Protein AF-A0A3A8YBD0-F1 (afdb_monomer_lite)

Sequence (138 aa):
MEFYQTQMGRAFFERQIPQLIDAVNALAAALSKPAPAAVLPVAADSNFLRDLFFGDYEPEIYKVSPELQRFNRAVDQAHTSLVATLPEDSVAQLEEYETALSERNIAVTEQAYQAGIRVAVQMIVAGLSPSISNEEVD

pLDDT: mean 84.0, std 14.36, range [36.06, 97.81]

Secondary structure (DSSP, 8-state):
--GGGSHHHHHIIIIIHHHHHHHHHHHHHHHTSPPPP---SSPPPTTHHHHHHHT----GGGS--HHHHHHHHHHHHHHHHHHTTS-HHHHHHHHHHHHHHHHHHHHHHHHHHHHHHHHHHHHHHTT-----------

Radius of gyration: 30.94 Å; chains: 1; bounding box: 59×53×87 Å

Foldseek 3Di:
DDQCPDPNNVCCVVPVVVVVVVVVVVVVVVVPPPQPQQPDPDDPPPCQVVCVVVVVDDDPVPPCDPVNVVVVVVVVVVVVVVVVPDDPVVVVVVVVVVVVVVVVVVVVVVVVVVVVVVVVVVCSSVPDHDDPPPPDDD

Structure (mmCIF, N/CA/C/O backbone):
data_AF-A0A3A8YBD0-F1
#
_entry.id   AF-A0A3A8YBD0-F1
#
loop_
_atom_site.group_PDB
_atom_site.id
_atom_site.type_symbol
_atom_site.label_atom_id
_atom_site.label_alt_id
_atom_site.label_comp_id
_atom_site.label_asym_id
_atom_site.label_entity_id
_atom_site.label_seq_id
_atom_site.pdbx_PDB_ins_code
_atom_site.Cartn_x
_atom_site.Cartn_y
_atom_site.Cartn_z
_atom_site.occupancy
_atom_site.B_iso_or_equiv
_atom_site.auth_seq_id
_atom_site.auth_comp_id
_atom_site.auth_asym_id
_atom_site.auth_atom_id
_atom_site.pdbx_PDB_model_num
ATOM 1 N N . MET A 1 1 ? 39.742 29.522 -48.960 1.00 69.62 1 MET A N 1
ATOM 2 C CA . MET A 1 1 ? 39.533 28.062 -49.068 1.00 69.62 1 MET A CA 1
ATOM 3 C C . MET A 1 1 ? 38.239 27.755 -48.353 1.00 69.62 1 MET A C 1
ATOM 5 O O . MET A 1 1 ? 38.132 28.101 -47.184 1.00 69.62 1 MET A O 1
ATOM 9 N N . GLU A 1 2 ? 37.265 27.180 -49.049 1.00 87.44 2 GLU A N 1
ATOM 10 C CA . GLU A 1 2 ? 35.954 26.873 -48.470 1.00 87.44 2 GLU A CA 1
ATOM 11 C C . GLU A 1 2 ? 36.015 25.599 -47.619 1.00 87.44 2 GLU A C 1
ATOM 13 O O . GLU A 1 2 ? 36.687 24.634 -47.989 1.00 87.44 2 GLU A O 1
ATOM 18 N N . PHE A 1 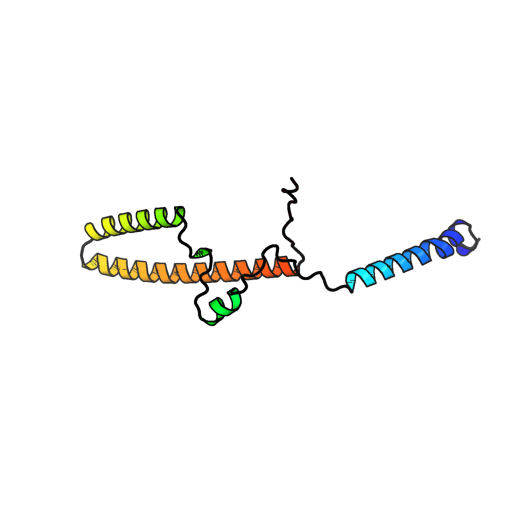3 ? 35.302 25.568 -46.489 1.00 86.75 3 PHE A N 1
ATOM 19 C CA . PHE A 1 3 ? 35.376 24.468 -45.518 1.00 86.75 3 PHE A CA 1
ATOM 20 C C . PHE A 1 3 ? 35.106 23.094 -46.153 1.00 86.75 3 PHE A C 1
ATOM 22 O O . PHE A 1 3 ? 35.888 22.169 -45.943 1.00 86.75 3 PHE A O 1
ATOM 29 N N . TYR A 1 4 ? 34.085 22.976 -47.008 1.00 86.50 4 TYR A N 1
ATOM 30 C CA . TYR A 1 4 ? 33.715 21.724 -47.690 1.00 86.50 4 TYR A CA 1
ATOM 31 C C . TYR A 1 4 ? 34.793 21.186 -48.649 1.00 86.50 4 TYR A C 1
ATOM 33 O O . TYR A 1 4 ? 34.790 20.006 -48.995 1.00 86.50 4 TYR A O 1
ATOM 41 N N . GLN A 1 5 ? 35.725 22.037 -49.086 1.00 88.81 5 GLN A N 1
ATOM 42 C CA . GLN A 1 5 ? 36.832 21.643 -49.958 1.00 88.81 5 GLN A CA 1
ATOM 43 C C . GLN A 1 5 ? 38.026 21.102 -49.165 1.00 88.81 5 GLN A C 1
ATOM 45 O O . GLN A 1 5 ? 38.915 20.477 -49.741 1.00 88.81 5 GLN A O 1
ATOM 50 N N . THR A 1 6 ? 38.062 21.331 -47.849 1.00 94.25 6 THR A N 1
ATOM 51 C CA . THR A 1 6 ? 39.110 20.801 -46.976 1.00 94.25 6 THR A CA 1
ATOM 52 C C . THR A 1 6 ? 38.887 19.315 -46.700 1.00 94.25 6 THR A C 1
ATOM 54 O O . THR A 1 6 ? 37.758 18.825 -46.704 1.00 94.25 6 THR A O 1
ATOM 57 N N . GLN A 1 7 ? 39.963 18.587 -46.403 1.00 89.62 7 GLN A N 1
ATOM 58 C CA . GLN A 1 7 ? 39.875 17.180 -46.002 1.00 89.62 7 GLN A CA 1
ATOM 59 C C . GLN A 1 7 ? 38.989 16.994 -44.756 1.00 89.62 7 GLN A C 1
ATOM 61 O O . GLN A 1 7 ? 38.211 16.045 -44.689 1.00 89.62 7 GLN A O 1
ATOM 66 N N . MET A 1 8 ? 39.063 17.935 -43.807 1.00 90.19 8 MET A N 1
ATOM 67 C CA . MET A 1 8 ? 38.192 17.979 -42.627 1.00 90.19 8 MET A CA 1
ATOM 68 C C . MET A 1 8 ? 36.720 18.185 -43.001 1.00 90.19 8 MET A C 1
ATOM 70 O O . MET A 1 8 ? 35.864 17.455 -42.512 1.00 90.19 8 MET A O 1
ATOM 74 N N . GLY A 1 9 ? 36.417 19.127 -43.898 1.00 92.38 9 GLY A N 1
ATOM 75 C CA . GLY A 1 9 ? 35.046 19.373 -44.348 1.00 92.38 9 GLY A CA 1
ATOM 76 C C . GLY A 1 9 ? 34.447 18.188 -45.099 1.00 92.38 9 GLY A C 1
ATOM 77 O O . GLY A 1 9 ? 33.307 17.822 -44.831 1.00 92.38 9 GLY A O 1
ATOM 78 N N . ARG A 1 10 ? 35.222 17.520 -45.964 1.00 91.19 10 ARG A N 1
ATOM 79 C CA . ARG A 1 10 ? 34.774 16.272 -46.606 1.00 91.19 10 ARG A CA 1
ATOM 80 C C . ARG A 1 10 ? 34.482 15.181 -45.580 1.00 91.19 10 ARG A C 1
ATOM 82 O O . ARG A 1 10 ? 33.414 14.587 -45.626 1.00 91.19 10 ARG A O 1
ATOM 89 N N . ALA A 1 11 ? 35.363 14.968 -44.600 1.00 92.25 11 ALA A N 1
ATOM 90 C CA . ALA A 1 11 ? 35.120 13.991 -43.535 1.00 92.25 11 ALA A CA 1
ATOM 91 C C . ALA A 1 11 ? 33.870 14.324 -42.696 1.00 92.25 11 ALA A C 1
ATOM 93 O O . ALA A 1 11 ? 33.123 13.420 -42.317 1.00 92.25 11 ALA A O 1
ATOM 94 N N . PHE A 1 12 ? 33.615 15.609 -42.438 1.00 93.06 12 PHE A N 1
ATOM 95 C CA . PHE A 1 12 ? 32.409 16.066 -41.753 1.00 93.06 12 PHE A CA 1
ATOM 96 C C . PHE A 1 12 ? 31.139 15.732 -42.554 1.00 93.06 12 PHE A C 1
ATOM 98 O O . PHE A 1 12 ? 30.253 15.053 -42.038 1.00 93.06 12 PHE A O 1
ATOM 105 N N . PHE A 1 13 ? 31.062 16.131 -43.828 1.00 93.94 13 PHE A N 1
ATOM 106 C CA . PHE A 1 13 ? 29.854 15.938 -44.641 1.00 93.94 13 PHE A CA 1
ATOM 107 C C . PHE A 1 13 ? 29.643 14.498 -45.122 1.00 93.94 13 PHE A C 1
ATOM 109 O O . PHE A 1 13 ? 28.506 14.046 -45.183 1.00 93.94 13 PHE A O 1
ATOM 116 N N . GLU A 1 14 ? 30.707 13.767 -45.451 1.00 93.38 14 GLU A N 1
ATOM 117 C CA . GLU A 1 14 ? 30.606 12.421 -46.033 1.00 93.38 14 GLU A CA 1
ATOM 118 C C . GLU A 1 14 ? 30.578 11.310 -44.975 1.00 93.38 14 GLU A C 1
ATOM 120 O O . GLU A 1 14 ? 30.175 10.191 -45.282 1.00 93.38 14 GLU A O 1
ATOM 125 N N . ARG A 1 15 ? 31.015 11.581 -43.734 1.00 92.44 15 ARG A N 1
ATOM 126 C CA . ARG A 1 15 ? 31.045 10.568 -42.661 1.00 92.44 15 ARG A CA 1
ATOM 127 C C . ARG A 1 15 ? 30.300 11.008 -41.409 1.00 92.44 15 ARG A C 1
ATOM 129 O O . ARG A 1 15 ? 29.418 10.279 -40.969 1.00 92.44 15 ARG A O 1
ATOM 136 N N . GLN A 1 16 ? 30.615 12.176 -40.847 1.00 93.62 16 GLN A N 1
ATOM 137 C CA . GLN A 1 16 ? 30.028 12.584 -39.561 1.00 93.62 16 GLN A CA 1
ATOM 138 C C . GLN A 1 16 ? 28.534 12.917 -39.673 1.00 93.62 16 GLN A C 1
ATOM 140 O O . GLN A 1 16 ? 27.759 12.492 -38.821 1.00 93.62 16 GLN A O 1
ATOM 145 N N . ILE A 1 17 ? 28.110 13.621 -40.730 1.00 96.19 17 ILE A N 1
ATOM 146 C CA . ILE A 1 17 ? 26.692 13.939 -40.964 1.00 96.19 17 ILE A CA 1
ATOM 147 C C . ILE A 1 17 ? 25.853 12.660 -41.161 1.00 96.19 17 ILE A C 1
ATOM 149 O O . ILE A 1 17 ? 24.863 12.515 -40.444 1.00 96.19 17 ILE A O 1
ATOM 153 N N . PRO A 1 18 ? 26.228 11.701 -42.036 1.00 96.12 18 PRO A N 1
ATOM 154 C CA . PRO A 1 18 ? 25.517 10.426 -42.143 1.00 96.12 18 PRO A CA 1
ATOM 155 C C . PRO A 1 18 ? 25.451 9.653 -40.823 1.00 96.12 18 PRO A C 1
ATOM 157 O O . PRO A 1 18 ? 24.376 9.216 -40.432 1.00 96.12 18 PRO A O 1
ATOM 160 N N . GLN A 1 19 ? 26.563 9.561 -40.084 1.00 96.06 19 GLN A N 1
ATOM 161 C CA . GLN A 1 19 ? 26.589 8.887 -38.779 1.00 96.06 19 GLN A CA 1
ATOM 162 C C . GLN A 1 19 ? 25.656 9.546 -37.758 1.00 96.06 19 GLN A C 1
ATOM 164 O O . GLN A 1 19 ? 25.006 8.851 -36.979 1.00 96.06 19 GLN A O 1
ATOM 169 N N . LEU A 1 20 ? 25.570 10.879 -37.761 1.00 95.94 20 LEU A N 1
ATOM 170 C CA . LEU A 1 20 ? 24.644 11.609 -36.902 1.00 95.94 20 LEU A CA 1
ATOM 171 C C . LEU A 1 20 ? 23.189 11.331 -37.293 1.00 95.94 20 LEU A C 1
ATOM 173 O O . LEU A 1 20 ? 22.361 11.111 -36.415 1.00 95.94 20 LEU A O 1
ATOM 177 N N . ILE A 1 21 ? 22.881 11.309 -38.591 1.00 95.81 21 ILE A N 1
ATOM 178 C CA . ILE A 1 21 ? 21.544 10.968 -39.093 1.00 95.81 21 ILE A CA 1
ATOM 179 C C . ILE A 1 21 ? 21.165 9.546 -38.665 1.00 95.81 21 ILE A C 1
ATOM 181 O O . ILE A 1 21 ? 20.075 9.345 -38.132 1.00 95.81 21 ILE A O 1
ATOM 185 N N . ASP A 1 22 ? 22.068 8.579 -38.823 1.00 96.94 22 ASP A N 1
ATOM 186 C CA . ASP A 1 22 ? 21.843 7.193 -38.408 1.00 96.94 22 ASP A CA 1
ATOM 187 C C . ASP A 1 22 ? 21.624 7.083 -36.896 1.00 96.94 22 ASP A C 1
ATOM 189 O O . ASP A 1 22 ? 20.701 6.400 -36.453 1.00 96.94 22 ASP A O 1
ATOM 193 N N . ALA A 1 23 ? 22.414 7.804 -36.095 1.00 95.81 23 ALA A N 1
ATOM 194 C CA . ALA A 1 23 ? 22.249 7.846 -34.646 1.00 95.81 23 ALA A CA 1
ATOM 195 C C . ALA A 1 23 ? 20.897 8.454 -34.234 1.00 95.81 23 ALA A C 1
ATOM 197 O O . ALA A 1 23 ? 20.225 7.917 -33.353 1.00 95.81 23 ALA A O 1
ATOM 198 N N . VAL A 1 24 ? 20.465 9.538 -34.888 1.00 95.88 24 VAL A N 1
ATOM 199 C CA . VAL A 1 24 ? 19.160 10.170 -34.636 1.00 95.88 24 VAL A CA 1
ATOM 200 C C . VAL A 1 24 ? 18.016 9.242 -35.044 1.00 95.88 24 VAL A C 1
ATOM 202 O O . VAL A 1 24 ? 17.060 9.090 -34.286 1.00 95.88 24 VAL A O 1
ATOM 205 N N . ASN A 1 25 ? 18.123 8.567 -36.190 1.00 95.50 25 ASN A N 1
ATOM 206 C CA . ASN A 1 25 ? 17.133 7.588 -36.638 1.00 95.50 25 ASN A CA 1
ATOM 207 C C . ASN A 1 25 ? 17.052 6.389 -35.685 1.00 95.50 25 ASN A C 1
ATOM 209 O O . ASN A 1 25 ? 15.955 5.954 -35.337 1.00 95.50 25 ASN A O 1
ATOM 213 N N . ALA A 1 26 ? 18.193 5.882 -35.215 1.00 93.62 26 ALA A N 1
ATOM 214 C CA . ALA A 1 26 ? 18.248 4.804 -34.233 1.00 93.62 26 ALA A CA 1
ATOM 215 C C . ALA A 1 26 ? 17.632 5.226 -32.890 1.00 93.62 26 ALA A C 1
ATOM 217 O O . ALA A 1 26 ? 16.878 4.456 -32.294 1.00 93.62 26 ALA A O 1
ATOM 218 N N . LEU A 1 27 ? 17.892 6.456 -32.437 1.00 89.44 27 LEU A N 1
ATOM 219 C CA . LEU A 1 27 ? 17.290 7.007 -31.225 1.00 89.44 27 LEU A CA 1
ATOM 220 C C . LEU A 1 27 ? 15.773 7.172 -31.377 1.00 89.44 27 LEU A C 1
ATOM 222 O O . LEU A 1 27 ? 15.025 6.745 -30.504 1.00 89.44 27 LEU A O 1
ATOM 226 N N . ALA A 1 28 ? 15.301 7.728 -32.494 1.00 91.06 28 ALA A N 1
ATOM 227 C CA . ALA A 1 28 ? 13.874 7.852 -32.781 1.00 91.06 28 ALA A CA 1
ATOM 228 C C . ALA A 1 28 ? 13.186 6.475 -32.845 1.00 91.06 28 ALA A C 1
ATOM 230 O O . ALA A 1 28 ? 12.099 6.291 -32.297 1.00 91.06 28 ALA A O 1
ATOM 231 N N . ALA A 1 29 ? 13.840 5.477 -33.445 1.00 88.56 29 ALA A N 1
ATOM 232 C CA . ALA A 1 29 ? 13.367 4.095 -33.462 1.00 88.56 29 ALA A CA 1
ATOM 233 C C . ALA A 1 29 ? 13.360 3.452 -32.063 1.00 88.56 29 ALA A C 1
ATOM 235 O O . ALA A 1 29 ? 12.500 2.628 -31.773 1.00 88.56 29 ALA A O 1
ATOM 236 N N . ALA A 1 30 ? 14.296 3.811 -31.182 1.00 82.88 30 ALA A N 1
ATOM 237 C CA . ALA A 1 30 ? 14.318 3.334 -29.801 1.00 82.88 30 ALA A CA 1
ATOM 238 C C . ALA A 1 30 ? 13.228 3.994 -28.941 1.00 82.88 30 ALA A C 1
ATOM 240 O O . ALA A 1 30 ? 12.570 3.300 -28.176 1.00 82.88 30 ALA A O 1
ATOM 241 N N . LEU A 1 31 ? 13.003 5.301 -29.101 1.00 79.56 31 LEU A N 1
ATOM 242 C CA . LEU A 1 31 ? 11.994 6.069 -28.360 1.00 79.56 31 LEU A CA 1
ATOM 243 C C . LEU A 1 31 ? 10.557 5.811 -28.836 1.00 79.56 31 LEU A C 1
ATOM 245 O O . LEU A 1 31 ? 9.618 5.985 -28.069 1.00 79.56 31 LEU A O 1
ATOM 249 N N . SER A 1 32 ? 10.374 5.414 -30.097 1.00 79.94 32 SER A N 1
ATOM 250 C CA . SER A 1 32 ? 9.064 5.019 -30.639 1.00 79.94 32 SER A CA 1
ATOM 251 C C . SER A 1 32 ? 8.641 3.611 -30.229 1.00 79.94 32 SER A C 1
ATOM 253 O O . SER A 1 32 ? 7.466 3.265 -30.368 1.00 79.94 32 SER A O 1
ATOM 255 N N . LYS A 1 33 ? 9.563 2.793 -29.703 1.00 70.12 33 LYS A N 1
ATOM 256 C CA . LYS A 1 33 ? 9.182 1.534 -29.065 1.00 70.12 33 LYS A CA 1
ATOM 257 C C . LYS A 1 33 ? 8.419 1.876 -27.785 1.00 70.12 33 LYS A C 1
ATOM 259 O O . LYS A 1 33 ? 8.928 2.663 -26.987 1.00 70.12 33 LYS A O 1
ATOM 264 N N . PRO A 1 34 ? 7.228 1.291 -27.566 1.00 61.72 34 PRO A N 1
ATOM 265 C CA . PRO A 1 34 ? 6.563 1.388 -26.278 1.00 61.72 34 PRO A CA 1
ATOM 266 C C . PRO A 1 34 ? 7.566 1.007 -25.193 1.00 61.72 34 PRO A C 1
ATOM 268 O O . PRO A 1 34 ? 8.265 -0.002 -25.349 1.00 61.72 34 PRO A O 1
ATOM 271 N N . ALA A 1 35 ? 7.660 1.813 -24.130 1.00 66.75 35 ALA A N 1
ATOM 272 C CA . ALA A 1 35 ? 8.418 1.414 -22.953 1.00 66.75 35 ALA A CA 1
ATOM 273 C C . ALA A 1 35 ? 7.978 -0.016 -22.602 1.00 66.75 35 ALA A C 1
ATOM 275 O O . ALA A 1 35 ? 6.765 -0.264 -22.576 1.00 66.75 35 ALA A O 1
ATOM 276 N N . PRO A 1 36 ? 8.915 -0.971 -22.452 1.00 60.78 36 PRO A N 1
ATOM 277 C CA . PRO A 1 36 ? 8.543 -2.343 -22.158 1.00 60.78 36 PRO A CA 1
ATOM 278 C C . PRO A 1 36 ? 7.616 -2.313 -20.949 1.00 60.78 36 PRO A C 1
ATOM 280 O O . PRO A 1 36 ? 7.939 -1.682 -19.940 1.00 60.78 36 PRO A O 1
ATOM 283 N N . ALA A 1 37 ? 6.436 -2.926 -21.090 1.00 59.22 37 ALA A N 1
ATOM 284 C CA . ALA A 1 37 ? 5.532 -3.095 -19.965 1.00 59.22 37 ALA A CA 1
ATOM 285 C C . ALA A 1 37 ? 6.360 -3.684 -18.827 1.00 59.22 37 ALA A C 1
ATOM 287 O O . ALA A 1 37 ? 7.116 -4.631 -19.064 1.00 59.22 37 ALA A O 1
ATOM 288 N N . ALA A 1 38 ? 6.288 -3.075 -17.642 1.00 60.12 38 ALA A N 1
ATOM 289 C CA . ALA A 1 38 ? 7.053 -3.546 -16.504 1.00 60.12 38 ALA A CA 1
ATOM 290 C C . ALA A 1 38 ? 6.819 -5.050 -16.363 1.00 60.12 38 ALA A C 1
ATOM 292 O O . ALA A 1 38 ? 5.686 -5.500 -16.178 1.00 60.12 38 ALA A O 1
ATOM 293 N N . VAL A 1 39 ? 7.888 -5.823 -16.542 1.00 59.81 39 VAL A N 1
ATOM 294 C CA . VAL A 1 39 ? 7.829 -7.264 -16.354 1.00 59.81 39 VAL A CA 1
ATOM 295 C C . VAL A 1 39 ? 7.712 -7.451 -14.855 1.00 59.81 39 VAL A C 1
ATOM 297 O O . VAL A 1 39 ? 8.669 -7.229 -14.113 1.00 59.81 39 VAL A O 1
ATOM 300 N N . LEU A 1 40 ? 6.501 -7.763 -14.403 1.00 57.00 40 LEU A N 1
ATOM 301 C CA . LEU A 1 40 ? 6.277 -8.087 -13.009 1.00 57.00 40 LEU A CA 1
ATOM 302 C C . LEU A 1 40 ? 7.046 -9.386 -12.724 1.00 57.00 40 LEU A C 1
ATOM 304 O O . LEU A 1 40 ? 6.831 -10.376 -13.422 1.00 57.00 40 LEU A O 1
ATOM 308 N N . PRO A 1 41 ? 7.940 -9.409 -11.721 1.00 56.44 41 PRO A N 1
ATOM 309 C CA . PRO A 1 41 ? 8.719 -10.601 -11.374 1.00 56.44 41 PRO A CA 1
ATOM 310 C C . PRO A 1 41 ? 7.852 -11.711 -10.760 1.00 56.44 41 PRO A C 1
ATOM 312 O O . PRO A 1 41 ? 8.345 -12.796 -10.474 1.00 56.44 41 PRO A O 1
ATOM 315 N N . VAL A 1 42 ? 6.565 -11.440 -10.536 1.00 60.56 42 VAL A N 1
ATOM 316 C CA . VAL A 1 42 ? 5.608 -12.354 -9.923 1.00 60.56 42 VAL A CA 1
ATOM 317 C C . VAL A 1 42 ? 4.600 -12.774 -10.984 1.00 60.56 42 VAL A C 1
ATOM 319 O O . VAL A 1 42 ? 3.917 -11.930 -11.570 1.00 60.56 42 VAL A O 1
ATOM 322 N N . ALA A 1 43 ? 4.493 -14.083 -11.220 1.00 63.84 43 ALA A N 1
ATOM 323 C CA . ALA A 1 43 ? 3.364 -14.643 -11.946 1.00 63.84 43 ALA A CA 1
ATOM 324 C C . ALA A 1 43 ? 2.093 -14.301 -11.161 1.00 63.84 43 ALA A C 1
ATOM 326 O O . ALA A 1 43 ? 1.952 -14.709 -10.009 1.00 63.84 43 ALA A O 1
ATOM 327 N N . ALA A 1 44 ? 1.200 -13.508 -11.756 1.00 66.31 44 ALA A N 1
ATOM 328 C CA . ALA A 1 44 ? -0.087 -13.223 -11.140 1.00 66.31 44 ALA A CA 1
ATOM 329 C C . ALA A 1 44 ? -0.799 -14.554 -10.870 1.00 66.31 44 ALA A C 1
ATOM 331 O O . ALA A 1 44 ? -0.885 -15.394 -11.771 1.00 66.31 44 ALA A O 1
ATOM 332 N N . ASP A 1 45 ? -1.273 -14.753 -9.638 1.00 78.50 45 ASP A N 1
ATOM 333 C CA . ASP A 1 45 ? -2.070 -15.927 -9.296 1.00 78.50 45 ASP A CA 1
ATOM 334 C C . ASP A 1 45 ? -3.220 -16.045 -10.302 1.00 78.50 45 ASP A C 1
ATOM 336 O O . ASP A 1 45 ? -3.980 -15.101 -10.520 1.00 78.50 45 ASP A O 1
ATOM 340 N N . SER A 1 46 ? -3.338 -17.212 -10.933 1.00 81.56 46 SER A N 1
ATOM 341 C CA . SER A 1 46 ? -4.401 -17.511 -11.891 1.00 81.56 46 SER A CA 1
ATOM 342 C C . SER A 1 46 ? -5.811 -17.286 -11.330 1.00 81.56 46 SER A C 1
ATOM 344 O O . SER A 1 46 ? -6.725 -16.991 -12.099 1.00 81.56 46 SER A O 1
ATOM 346 N N . ASN A 1 47 ? -5.989 -17.378 -10.007 1.00 87.06 47 ASN A N 1
ATOM 347 C CA . ASN A 1 47 ? -7.258 -17.119 -9.333 1.00 87.06 47 ASN A CA 1
ATOM 348 C C . ASN A 1 47 ? -7.427 -15.665 -8.881 1.00 87.06 47 ASN A C 1
ATOM 350 O O . ASN A 1 47 ? -8.532 -15.304 -8.493 1.00 87.06 47 ASN A O 1
ATOM 354 N N . PHE A 1 48 ? -6.404 -14.808 -8.991 1.00 84.75 48 PHE A N 1
ATOM 355 C CA . PHE A 1 48 ? -6.435 -13.435 -8.473 1.00 84.75 48 PHE A CA 1
ATOM 356 C C . PHE A 1 48 ? -7.696 -12.671 -8.889 1.00 84.75 48 PHE A C 1
ATOM 358 O O . PHE A 1 48 ? -8.386 -12.110 -8.047 1.00 84.75 48 PHE A O 1
ATOM 365 N N . LEU A 1 49 ? -8.035 -12.676 -10.185 1.00 88.81 49 LEU A N 1
ATOM 366 C CA . LEU A 1 49 ? -9.216 -11.961 -10.681 1.00 88.81 49 LEU A CA 1
ATOM 367 C C . LEU A 1 49 ? -10.527 -12.581 -10.199 1.00 88.81 49 LEU A C 1
ATOM 369 O O . LEU A 1 49 ? -11.493 -11.855 -9.989 1.00 88.81 49 LEU A O 1
ATOM 373 N N . ARG A 1 50 ? -10.568 -13.907 -10.038 1.00 89.75 50 ARG A N 1
ATOM 374 C CA . ARG A 1 50 ? -11.738 -14.611 -9.511 1.00 89.75 50 ARG A CA 1
ATOM 375 C C . ARG A 1 50 ? -11.949 -14.218 -8.055 1.00 89.75 50 ARG A C 1
ATOM 377 O O . ARG A 1 50 ? -13.024 -13.745 -7.711 1.00 89.75 50 ARG A O 1
ATOM 384 N N . ASP A 1 51 ? -10.917 -14.371 -7.239 1.00 90.00 51 ASP A N 1
ATOM 385 C CA . ASP A 1 51 ? -10.985 -14.119 -5.806 1.00 90.00 51 ASP A CA 1
ATOM 386 C C . ASP A 1 51 ? -11.234 -12.622 -5.546 1.00 90.00 51 ASP A C 1
ATOM 388 O O . ASP A 1 51 ? -12.056 -12.267 -4.708 1.00 90.00 51 ASP A O 1
ATOM 392 N N . LEU A 1 52 ? -10.648 -11.723 -6.348 1.00 86.88 52 LEU A N 1
ATOM 393 C CA . LEU A 1 52 ? -10.950 -10.290 -6.296 1.00 86.88 52 LEU A CA 1
ATOM 394 C C . LEU A 1 52 ? -12.410 -9.992 -6.660 1.00 86.88 52 LEU A C 1
ATOM 396 O O . LEU A 1 52 ? -13.051 -9.176 -6.005 1.00 86.88 52 LEU A O 1
ATOM 400 N N . PHE A 1 53 ? -12.940 -10.636 -7.703 1.00 88.00 53 PHE A N 1
ATOM 401 C CA . PHE A 1 53 ? -14.312 -10.417 -8.160 1.00 88.00 53 PHE A CA 1
ATOM 402 C C . PHE A 1 53 ? -15.357 -10.923 -7.157 1.00 88.00 53 PHE A C 1
ATOM 404 O O . PHE A 1 53 ? -16.388 -10.278 -6.978 1.00 88.00 53 PHE A O 1
ATOM 411 N N . PHE A 1 54 ? -15.097 -12.055 -6.499 1.00 92.06 54 PHE A N 1
ATOM 412 C CA . PHE A 1 54 ? -15.996 -12.623 -5.490 1.00 92.06 54 PHE A CA 1
ATOM 413 C C . PHE A 1 54 ? -15.761 -12.078 -4.073 1.00 92.06 54 PHE A C 1
ATOM 415 O O . PHE A 1 54 ? -16.572 -12.344 -3.190 1.00 92.06 54 PHE A O 1
ATOM 422 N N . GLY A 1 55 ? -14.717 -11.268 -3.868 1.00 84.44 55 GLY A N 1
ATOM 423 C CA . GLY A 1 55 ? -14.376 -10.691 -2.564 1.00 84.44 55 GLY A CA 1
ATOM 424 C C . GLY A 1 55 ? -13.597 -11.635 -1.642 1.00 84.44 55 GLY A C 1
ATOM 425 O O . GLY A 1 55 ? -13.415 -11.318 -0.474 1.00 84.44 55 GLY A O 1
ATOM 426 N N . ASP A 1 56 ? -13.117 -12.763 -2.165 1.00 86.56 56 ASP A N 1
ATOM 427 C CA . ASP A 1 56 ? -12.275 -13.734 -1.456 1.00 86.56 56 ASP A CA 1
ATOM 428 C C . ASP A 1 56 ? -10.789 -13.326 -1.441 1.00 86.56 56 ASP A C 1
ATOM 430 O O . ASP A 1 56 ? -9.956 -13.978 -0.808 1.00 86.56 56 ASP A O 1
AT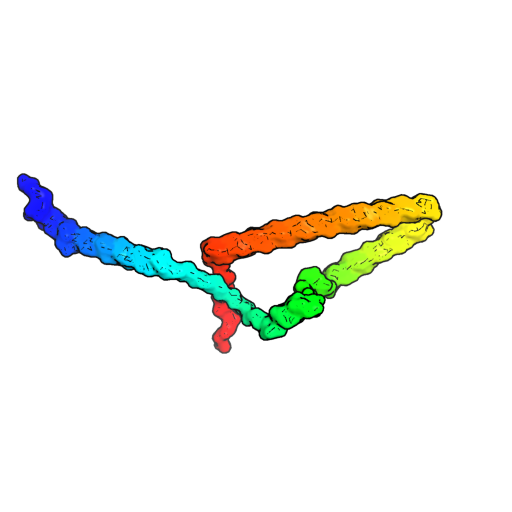OM 434 N N . TYR A 1 57 ? -10.425 -12.265 -2.168 1.00 83.62 57 TYR A N 1
ATOM 435 C CA . TYR A 1 57 ? -9.060 -11.755 -2.186 1.00 83.62 57 TYR A CA 1
ATOM 436 C C . TYR A 1 57 ? -8.717 -11.047 -0.872 1.00 83.62 57 TYR A C 1
ATOM 438 O O . TYR A 1 57 ? -9.152 -9.922 -0.633 1.00 83.62 57 TYR A O 1
ATOM 446 N N . GLU A 1 58 ? -7.862 -11.686 -0.073 1.00 80.25 58 GLU A N 1
ATOM 447 C CA . GLU A 1 58 ? -7.268 -11.106 1.130 1.00 80.25 58 GLU A CA 1
ATOM 448 C C . GLU A 1 58 ? -5.823 -10.651 0.844 1.00 80.25 58 GLU A C 1
ATOM 450 O O . GLU A 1 58 ? -4.936 -11.488 0.619 1.00 80.25 58 GLU A O 1
ATOM 455 N N . PRO A 1 59 ? -5.544 -9.336 0.845 1.00 72.44 59 PRO A N 1
ATOM 456 C CA . PRO A 1 59 ? -4.185 -8.828 0.718 1.00 72.44 59 PRO A CA 1
ATOM 457 C C . PRO A 1 59 ? -3.242 -9.384 1.797 1.00 72.44 59 PRO A C 1
ATOM 459 O O . PRO A 1 59 ? -3.588 -9.467 2.971 1.00 72.44 59 PRO A O 1
ATOM 462 N N . GLU A 1 60 ? -1.989 -9.665 1.424 1.00 70.75 60 GLU A N 1
ATOM 463 C CA . GLU A 1 60 ? -0.937 -10.143 2.344 1.00 70.7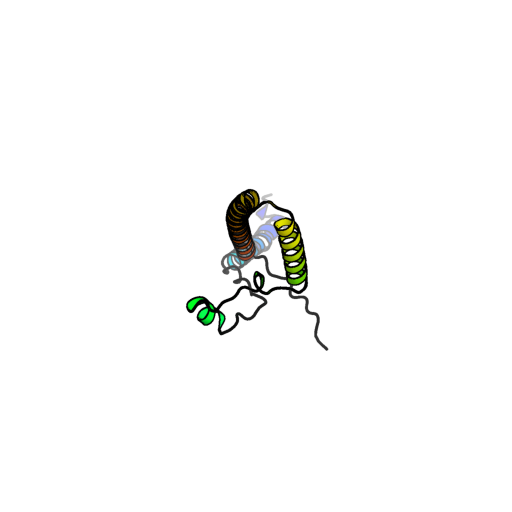5 60 GLU A CA 1
ATOM 464 C C . GLU A 1 60 ? -0.781 -9.275 3.605 1.00 70.75 60 GLU A C 1
ATOM 466 O O . GLU A 1 60 ? -0.473 -9.796 4.672 1.00 70.75 60 GLU A O 1
ATOM 471 N N . ILE A 1 61 ? -1.035 -7.966 3.505 1.00 65.38 61 ILE A N 1
ATOM 472 C CA . ILE A 1 61 ? -0.945 -7.021 4.631 1.00 65.38 61 ILE A CA 1
ATOM 473 C C . ILE A 1 61 ? -1.919 -7.331 5.776 1.00 65.38 61 ILE A C 1
ATOM 475 O O . ILE A 1 61 ? -1.676 -6.913 6.905 1.00 65.38 61 ILE A O 1
ATOM 479 N N . TYR A 1 62 ? -2.995 -8.065 5.498 1.00 66.44 62 TYR A N 1
ATOM 480 C CA . TYR A 1 62 ? -3.977 -8.489 6.493 1.00 66.44 62 TYR A CA 1
ATOM 481 C C . TYR A 1 62 ? -3.698 -9.895 7.033 1.00 66.44 62 TYR A C 1
ATOM 483 O O . TYR A 1 62 ? -4.307 -10.316 8.020 1.00 66.44 62 TYR A O 1
ATOM 491 N N . LYS A 1 63 ? -2.728 -10.624 6.460 1.00 77.00 63 LYS A N 1
ATOM 492 C CA . LYS A 1 63 ? -2.247 -11.871 7.058 1.00 77.00 63 LYS A CA 1
ATOM 493 C C . LYS A 1 63 ? -1.520 -11.528 8.353 1.00 77.00 63 LYS A C 1
ATOM 495 O O . LYS A 1 63 ? -0.516 -10.817 8.360 1.00 77.00 63 LYS A O 1
ATOM 500 N N . VAL A 1 64 ? -2.025 -12.044 9.471 1.00 73.25 64 VAL A N 1
ATOM 501 C CA . VAL A 1 64 ? -1.467 -11.734 10.789 1.00 73.25 64 VAL A CA 1
ATOM 502 C C . VAL A 1 64 ? -0.083 -12.370 10.922 1.00 73.25 64 VAL A C 1
ATOM 504 O O . VAL A 1 64 ? 0.050 -13.569 11.173 1.00 73.25 64 VAL A O 1
ATOM 507 N N . SER A 1 65 ? 0.959 -11.557 10.759 1.00 84.44 65 SER A N 1
ATOM 508 C CA . SER A 1 65 ? 2.337 -11.979 10.994 1.00 84.44 65 SER A CA 1
ATOM 509 C C . SER A 1 65 ? 2.548 -12.342 12.474 1.00 84.44 65 SER A C 1
ATOM 511 O O . SER A 1 65 ? 1.825 -11.844 13.344 1.00 84.44 65 SER A O 1
ATOM 513 N N . PRO A 1 66 ? 3.560 -13.161 12.816 1.00 87.50 66 PRO A N 1
ATOM 514 C CA . PRO A 1 66 ? 3.890 -13.448 14.215 1.00 87.50 66 PRO A CA 1
ATOM 515 C C . PRO A 1 66 ? 4.133 -12.182 15.055 1.00 87.50 66 PRO A C 1
ATOM 517 O O . PRO A 1 66 ? 3.859 -12.154 16.256 1.00 87.50 66 PRO A O 1
ATOM 520 N N . GLU A 1 67 ? 4.628 -11.121 14.417 1.00 88.44 67 GLU A N 1
ATOM 521 C CA . GLU A 1 67 ? 4.848 -9.823 15.044 1.00 88.44 67 GLU A CA 1
ATOM 522 C C . GLU A 1 67 ? 3.525 -9.089 15.315 1.00 88.44 67 GLU A C 1
ATOM 524 O O . GLU A 1 67 ? 3.291 -8.663 16.447 1.00 88.44 67 GLU A O 1
ATOM 529 N N . LEU A 1 68 ? 2.606 -9.052 14.342 1.00 85.88 68 LEU A N 1
ATOM 530 C CA . LEU A 1 68 ? 1.255 -8.519 14.547 1.00 85.88 68 LEU A CA 1
ATOM 531 C C . LEU A 1 68 ? 0.505 -9.291 15.642 1.00 85.88 68 LEU A C 1
ATOM 533 O O . LEU A 1 68 ? -0.112 -8.681 16.509 1.00 85.88 68 LEU A O 1
ATOM 537 N N . GLN A 1 69 ? 0.637 -10.622 15.700 1.00 88.88 69 GLN A N 1
ATOM 538 C CA . GLN A 1 69 ? 0.064 -11.427 16.790 1.00 88.88 69 GLN A CA 1
ATOM 539 C C . GLN A 1 69 ? 0.627 -11.049 18.167 1.00 88.88 69 GLN A C 1
ATOM 541 O O . GLN A 1 69 ? -0.067 -11.152 19.181 1.00 88.88 69 GLN A O 1
ATOM 546 N N . ARG A 1 70 ? 1.905 -10.659 18.245 1.00 93.69 70 ARG A N 1
ATOM 547 C CA . ARG A 1 70 ? 2.511 -10.180 19.493 1.00 93.69 70 ARG A CA 1
ATOM 548 C C . ARG A 1 70 ? 1.941 -8.818 19.885 1.00 93.69 70 ARG A C 1
ATOM 550 O O . ARG A 1 70 ? 1.644 -8.633 21.063 1.00 93.69 70 ARG A O 1
ATOM 557 N N . PHE A 1 71 ? 1.787 -7.899 18.934 1.00 92.88 71 PHE A N 1
ATOM 558 C CA . PHE A 1 71 ? 1.192 -6.591 19.201 1.00 92.88 71 PHE A CA 1
ATOM 559 C C . PHE A 1 71 ? -0.268 -6.709 19.633 1.00 92.88 71 PHE A C 1
ATOM 561 O O . PHE A 1 71 ? -0.619 -6.126 20.653 1.00 92.88 71 PHE A O 1
ATOM 568 N N . ASN A 1 72 ? -1.068 -7.541 18.961 1.00 91.44 72 ASN A N 1
ATOM 569 C CA . ASN A 1 72 ? -2.463 -7.784 19.337 1.00 91.44 72 ASN A CA 1
ATOM 570 C C . ASN A 1 72 ? -2.567 -8.269 20.787 1.00 91.44 72 ASN A C 1
ATOM 572 O O . ASN A 1 72 ? -3.251 -7.652 21.593 1.00 91.44 72 ASN A O 1
ATOM 576 N N . ARG A 1 73 ? -1.772 -9.279 21.173 1.00 94.94 73 ARG A N 1
ATOM 577 C CA . ARG A 1 73 ? -1.741 -9.763 22.565 1.00 94.94 73 ARG A CA 1
ATOM 578 C C . ARG A 1 73 ? -1.358 -8.680 23.577 1.00 94.94 73 ARG A C 1
ATOM 580 O O . ARG A 1 73 ? -1.891 -8.669 24.682 1.00 94.94 73 ARG A O 1
ATOM 587 N N . ALA A 1 74 ? -0.420 -7.798 23.229 1.00 96.88 74 ALA A N 1
ATOM 588 C CA . ALA A 1 74 ? -0.008 -6.706 24.108 1.00 96.88 74 ALA A CA 1
ATOM 589 C C . ALA A 1 74 ? -1.121 -5.659 24.277 1.00 96.88 74 ALA A C 1
ATOM 591 O O . ALA A 1 74 ? -1.349 -5.196 25.395 1.00 96.88 74 ALA A O 1
ATOM 592 N N . VAL A 1 75 ? -1.825 -5.323 23.191 1.00 95.44 75 VAL A N 1
ATOM 593 C CA . VAL A 1 75 ? -2.989 -4.424 23.211 1.00 95.44 75 VAL A CA 1
ATOM 594 C C . VAL A 1 75 ? -4.117 -5.037 24.037 1.00 95.44 75 VAL A C 1
ATOM 596 O O . VAL A 1 75 ? -4.594 -4.384 24.960 1.00 95.44 75 VAL A O 1
ATOM 599 N N . ASP A 1 76 ? -4.462 -6.305 23.802 1.00 95.44 76 ASP A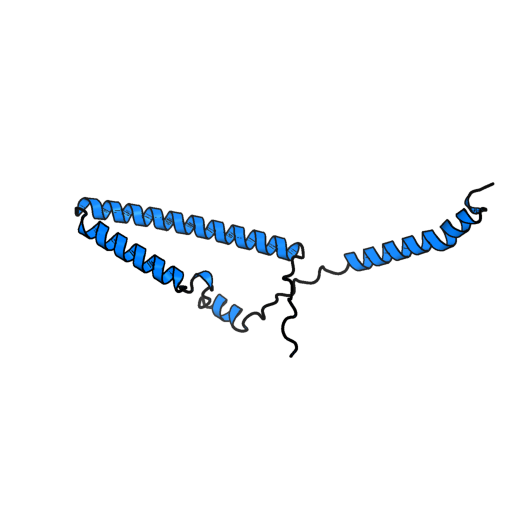 N 1
ATOM 600 C CA . ASP A 1 76 ? -5.522 -7.011 24.534 1.00 95.44 76 ASP A CA 1
ATOM 601 C C . ASP A 1 76 ? -5.245 -7.045 26.041 1.00 95.44 76 ASP A C 1
ATOM 603 O O . ASP A 1 76 ? -6.128 -6.784 26.864 1.00 95.44 76 ASP A O 1
ATOM 607 N N . GLN A 1 77 ? -3.997 -7.336 26.424 1.00 97.75 77 GLN A N 1
ATOM 608 C CA . GLN A 1 77 ? -3.593 -7.367 27.826 1.00 97.75 77 GLN A CA 1
ATOM 609 C C . GLN A 1 77 ? -3.660 -5.973 28.468 1.00 97.75 77 GLN A C 1
ATOM 611 O O . GLN A 1 77 ? -4.125 -5.845 29.606 1.00 97.75 77 GLN A O 1
ATOM 616 N N . ALA A 1 78 ? -3.206 -4.933 27.761 1.00 96.81 78 ALA A N 1
ATOM 617 C CA . ALA A 1 78 ? -3.262 -3.556 28.244 1.00 96.81 78 ALA A CA 1
ATOM 618 C C . ALA A 1 78 ? -4.710 -3.070 28.397 1.00 96.81 78 ALA A C 1
ATOM 620 O O . ALA A 1 78 ? -5.057 -2.536 29.449 1.00 96.81 78 ALA A O 1
ATOM 621 N N . HIS A 1 79 ? -5.559 -3.328 27.401 1.00 95.88 79 HIS A N 1
ATOM 622 C CA . HIS A 1 79 ? -6.980 -2.996 27.426 1.00 95.88 79 HIS A CA 1
ATOM 623 C C . HIS A 1 79 ? -7.696 -3.697 28.588 1.00 95.88 79 HIS A C 1
ATOM 625 O O . HIS A 1 79 ? -8.329 -3.045 29.414 1.00 95.88 79 HIS A O 1
ATOM 631 N N . THR A 1 80 ? -7.501 -5.012 28.737 1.00 96.12 80 THR A N 1
ATOM 632 C CA . THR A 1 80 ? -8.090 -5.791 29.841 1.00 96.12 80 THR A CA 1
ATOM 633 C C . THR A 1 80 ? -7.682 -5.239 31.210 1.00 96.12 80 THR A C 1
ATOM 635 O O . THR A 1 80 ? -8.514 -5.107 32.107 1.00 96.12 80 THR A O 1
ATOM 638 N N . SER A 1 81 ? -6.402 -4.891 31.373 1.00 96.56 81 SER A N 1
ATOM 639 C CA . SER A 1 81 ? -5.890 -4.324 32.628 1.00 96.56 81 SER A CA 1
ATOM 640 C C . SER A 1 81 ? -6.473 -2.938 32.909 1.00 96.56 81 SER A C 1
ATOM 642 O O . SER A 1 81 ? -6.744 -2.614 34.063 1.00 96.56 81 SER A O 1
ATOM 644 N N . LEU A 1 82 ? -6.679 -2.131 31.866 1.00 95.00 82 LEU A N 1
ATOM 645 C CA . LEU A 1 82 ? -7.260 -0.797 31.970 1.00 95.00 82 LEU A CA 1
ATOM 646 C C . LEU A 1 82 ? -8.733 -0.872 32.387 1.00 95.00 82 LEU A C 1
ATOM 648 O O . LEU A 1 82 ? -9.095 -0.307 33.419 1.00 95.00 82 LEU A O 1
ATOM 652 N N . VAL A 1 83 ? -9.552 -1.636 31.658 1.00 95.31 83 VAL A N 1
ATOM 653 C CA . VAL A 1 83 ? -10.990 -1.797 31.940 1.00 95.31 83 VAL A CA 1
ATOM 654 C C . VAL A 1 83 ? -11.233 -2.329 33.354 1.00 95.31 83 VAL A C 1
ATOM 656 O O . VAL A 1 83 ? -12.130 -1.848 34.037 1.00 95.31 83 VAL A O 1
ATOM 659 N N . ALA A 1 84 ? -10.391 -3.241 33.852 1.00 95.00 84 ALA A N 1
ATOM 660 C CA . ALA A 1 84 ? -10.511 -3.782 35.211 1.00 95.00 84 ALA A CA 1
ATOM 661 C C . ALA A 1 84 ? -10.344 -2.738 36.337 1.00 95.00 84 ALA A C 1
ATOM 663 O O . ALA A 1 84 ? -10.710 -3.008 37.480 1.00 95.00 84 ALA A O 1
ATOM 664 N N . THR A 1 85 ? -9.761 -1.573 36.040 1.00 95.19 85 THR A N 1
ATOM 665 C CA . THR A 1 85 ? -9.496 -0.504 37.020 1.00 95.19 85 THR A CA 1
ATOM 666 C C . THR A 1 85 ? -10.389 0.723 36.846 1.00 95.19 85 THR A C 1
ATOM 668 O O . THR A 1 85 ? -10.386 1.601 37.711 1.00 95.19 85 THR A O 1
ATOM 671 N N . LEU A 1 86 ? -11.155 0.793 35.753 1.00 94.56 86 LEU A N 1
ATOM 672 C CA . LEU A 1 86 ? -12.002 1.936 35.427 1.00 94.56 86 LEU A CA 1
ATOM 673 C C . LEU A 1 86 ? -13.403 1.822 36.063 1.00 94.56 86 LEU A C 1
ATOM 675 O O . LEU A 1 86 ? -13.986 0.739 36.080 1.00 94.56 86 LEU A O 1
ATOM 679 N N . PRO A 1 87 ? -13.979 2.934 36.558 1.00 93.81 87 PRO A N 1
ATOM 680 C CA . PRO A 1 87 ? -15.403 3.015 36.894 1.00 93.81 87 PRO A CA 1
ATOM 681 C C . PRO A 1 87 ? -16.298 2.835 35.655 1.00 93.81 87 PRO A C 1
ATOM 683 O O . PRO A 1 87 ? -15.892 3.221 34.561 1.00 93.81 87 PRO A O 1
ATOM 686 N N . GLU A 1 88 ? -17.536 2.348 35.826 1.00 86.94 88 GLU A N 1
ATOM 687 C CA . GLU A 1 88 ? -18.495 2.113 34.721 1.00 86.94 88 GLU A CA 1
ATOM 688 C C . GLU A 1 88 ? -18.684 3.337 33.806 1.00 86.94 88 GLU A C 1
ATOM 690 O O . GLU A 1 88 ? -18.575 3.211 32.588 1.00 86.94 88 GLU A O 1
ATOM 695 N N . ASP A 1 89 ? -18.864 4.534 34.373 1.00 86.06 89 ASP A N 1
ATOM 696 C CA . ASP A 1 89 ? -19.039 5.770 33.591 1.00 86.06 89 ASP A CA 1
ATOM 697 C C . ASP A 1 89 ? -17.808 6.116 32.727 1.00 86.06 89 ASP A C 1
ATOM 699 O O . ASP A 1 89 ? -17.928 6.767 31.689 1.00 86.06 89 ASP A O 1
ATOM 703 N N . SER A 1 90 ? -16.611 5.682 33.136 1.00 92.88 90 SER A N 1
ATOM 704 C CA . SER A 1 90 ? -15.367 5.894 32.386 1.00 92.88 90 SER A CA 1
ATOM 705 C C . SER A 1 90 ? -15.145 4.848 31.293 1.00 92.88 90 SER A C 1
ATOM 707 O O . SER A 1 90 ? -14.415 5.123 30.344 1.00 92.88 90 SER A O 1
ATOM 709 N N . VAL A 1 91 ? -15.778 3.674 31.389 1.00 92.12 91 VAL A N 1
ATOM 710 C CA . VAL A 1 91 ? -15.714 2.637 30.345 1.00 92.12 91 VAL A CA 1
ATOM 711 C C . VAL A 1 91 ? -16.430 3.112 29.081 1.00 92.12 91 VAL A C 1
ATOM 713 O O . VAL A 1 91 ? -15.862 3.020 28.000 1.00 92.12 91 VAL A O 1
ATOM 716 N N . ALA A 1 92 ? -17.609 3.729 29.210 1.00 91.94 92 ALA A N 1
ATOM 717 C CA . ALA A 1 92 ? -18.326 4.284 28.057 1.00 91.94 92 ALA A CA 1
ATOM 718 C C . ALA A 1 92 ? -17.510 5.367 27.318 1.00 91.94 92 ALA A C 1
ATOM 720 O O . ALA A 1 92 ? -17.502 5.429 26.091 1.00 91.94 92 ALA A O 1
ATOM 721 N N . GLN A 1 93 ? -16.775 6.203 28.060 1.00 94.62 93 GLN A N 1
ATOM 722 C CA . GLN A 1 93 ? -15.880 7.208 27.473 1.00 94.62 93 GLN A CA 1
ATOM 723 C C . GLN A 1 93 ? -14.662 6.578 26.783 1.00 94.62 93 GLN A C 1
ATOM 725 O O . GLN A 1 93 ? -14.185 7.103 25.776 1.00 94.62 93 GLN A O 1
ATOM 730 N N . LEU A 1 94 ? -14.153 5.460 27.315 1.00 94.94 94 LEU A N 1
ATOM 731 C CA . LEU A 1 94 ? -13.088 4.693 26.675 1.00 94.94 94 LEU A CA 1
ATOM 732 C C . LEU A 1 94 ? -13.571 4.089 25.349 1.00 94.94 94 LEU A C 1
ATOM 734 O O . LEU A 1 94 ? -12.869 4.222 24.354 1.00 94.94 94 LEU A O 1
ATOM 738 N N . GLU A 1 95 ? -14.773 3.514 25.306 1.00 93.94 95 GLU A N 1
ATOM 739 C CA . GLU A 1 95 ? -15.364 2.963 24.077 1.00 93.94 95 GLU A CA 1
ATOM 740 C C . GLU A 1 95 ? -15.567 4.039 22.995 1.00 93.94 95 GLU A C 1
ATOM 742 O O . GLU A 1 95 ? -15.269 3.814 21.816 1.00 93.94 95 GLU A O 1
ATOM 747 N N . GLU A 1 96 ? -16.024 5.237 23.380 1.00 95.62 96 GLU A N 1
ATOM 748 C CA . GLU A 1 96 ? -16.146 6.377 22.462 1.00 95.62 96 GLU A CA 1
ATOM 749 C C . GLU A 1 96 ? -14.772 6.800 21.915 1.00 95.62 96 GLU A C 1
ATOM 751 O O . GLU A 1 96 ? -14.608 7.000 20.707 1.00 95.62 96 GLU A O 1
ATOM 756 N N . TYR A 1 97 ? -13.758 6.870 22.784 1.00 95.88 97 TYR A N 1
ATOM 757 C CA . TYR A 1 97 ? -12.380 7.145 22.381 1.00 95.88 97 TYR A CA 1
ATOM 758 C C . TYR A 1 97 ? -11.827 6.077 21.428 1.00 95.88 97 TYR A C 1
ATOM 760 O O . TYR A 1 97 ? -11.223 6.422 20.412 1.00 95.88 97 TYR A O 1
ATOM 768 N N . GLU A 1 98 ? -12.022 4.794 21.727 1.00 95.88 98 GLU A N 1
ATOM 769 C CA . GLU A 1 98 ? -11.544 3.683 20.901 1.00 95.88 98 GLU A CA 1
ATOM 770 C C . GLU A 1 98 ? -12.219 3.664 19.532 1.00 95.88 98 GLU A C 1
ATOM 772 O O . GLU A 1 98 ? -11.547 3.448 18.522 1.00 95.88 98 GLU A O 1
ATOM 777 N N . THR A 1 99 ? -13.514 3.981 19.481 1.00 97.06 99 THR A N 1
ATOM 778 C CA . THR A 1 99 ? -14.258 4.14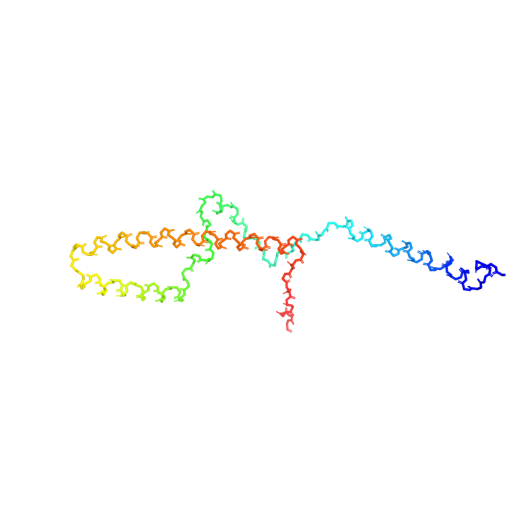3 18.227 1.00 97.06 99 THR A CA 1
ATOM 779 C C . THR A 1 99 ? -13.664 5.276 17.391 1.00 97.06 99 THR A C 1
ATOM 781 O O . THR A 1 99 ? -13.271 5.054 16.244 1.00 97.06 99 THR A O 1
ATOM 784 N N . ALA A 1 100 ? -13.495 6.466 17.976 1.00 97.81 100 ALA A N 1
ATOM 785 C CA . ALA A 1 100 ? -12.907 7.612 17.283 1.00 97.81 100 ALA A CA 1
ATOM 786 C C . ALA A 1 100 ? -11.456 7.348 16.835 1.00 97.81 100 ALA A C 1
ATOM 788 O O . ALA A 1 100 ? -11.036 7.757 15.747 1.00 97.81 100 ALA A O 1
ATOM 789 N N . LEU A 1 101 ? -10.672 6.640 17.655 1.00 96.81 101 LEU A N 1
ATOM 790 C CA . LEU A 1 101 ? -9.308 6.244 17.318 1.00 96.81 101 LEU A CA 1
ATOM 791 C C . LEU A 1 101 ? -9.285 5.231 16.166 1.00 96.81 101 LEU A C 1
ATOM 793 O O . LEU A 1 101 ? -8.443 5.355 15.275 1.00 96.81 101 LEU A O 1
ATOM 797 N N . SER A 1 102 ? -10.199 4.260 16.171 1.00 95.12 102 SER A N 1
ATOM 798 C CA . SER A 1 102 ? -10.362 3.270 15.106 1.00 95.12 102 SER A CA 1
ATOM 799 C C . SER A 1 102 ? -10.696 3.944 13.777 1.00 95.12 102 SER A C 1
ATOM 801 O O . SER A 1 102 ? -9.973 3.752 12.800 1.00 95.12 102 SER A O 1
ATOM 803 N N . GLU A 1 103 ? -11.696 4.831 13.754 1.00 97.38 103 GLU A N 1
ATOM 804 C CA . GLU A 1 103 ? -12.065 5.607 12.562 1.00 97.38 103 GLU A CA 1
ATOM 805 C C . GLU A 1 103 ? -10.884 6.421 12.021 1.00 97.38 103 GLU A C 1
ATOM 807 O O . GLU A 1 103 ? -10.587 6.392 10.823 1.00 97.38 103 GLU A O 1
ATOM 812 N N . ARG A 1 104 ? -10.141 7.097 12.908 1.00 97.62 104 ARG A N 1
ATOM 813 C CA . ARG A 1 104 ? -8.935 7.832 12.514 1.00 97.62 104 ARG A CA 1
ATOM 814 C C . ARG A 1 104 ? -7.892 6.897 11.910 1.00 97.62 104 ARG A C 1
ATOM 816 O O . ARG A 1 104 ? -7.288 7.238 10.892 1.00 97.62 104 ARG A O 1
ATOM 823 N N . ASN A 1 105 ? -7.624 5.760 12.548 1.00 93.81 105 ASN A N 1
ATOM 824 C CA . ASN A 1 105 ? -6.609 4.809 12.097 1.00 93.81 105 ASN A CA 1
ATOM 825 C C . ASN A 1 105 ? -6.975 4.195 10.742 1.00 93.81 105 ASN A C 1
ATOM 827 O O . ASN A 1 105 ? -6.089 4.044 9.898 1.00 93.81 105 ASN A O 1
ATOM 831 N N . ILE A 1 106 ? -8.259 3.914 10.506 1.00 91.81 106 ILE A N 1
ATOM 832 C CA . ILE A 1 106 ? -8.776 3.491 9.200 1.00 91.81 106 ILE A CA 1
ATOM 833 C C . ILE A 1 106 ? -8.475 4.571 8.159 1.00 91.81 106 ILE A C 1
ATOM 835 O O . ILE A 1 106 ? -7.785 4.286 7.183 1.00 91.81 106 ILE A O 1
ATOM 839 N N . ALA A 1 107 ? -8.868 5.823 8.409 1.00 95.19 107 ALA A N 1
ATOM 840 C CA . ALA A 1 107 ? -8.647 6.924 7.468 1.00 95.19 107 ALA A CA 1
ATOM 841 C C . ALA A 1 107 ? -7.155 7.143 7.135 1.00 95.19 107 ALA A C 1
ATOM 843 O O . ALA A 1 107 ? -6.787 7.366 5.980 1.00 95.19 107 ALA A O 1
ATOM 844 N N . VAL A 1 108 ? -6.267 7.043 8.133 1.00 95.19 108 VAL A N 1
ATOM 845 C CA . VAL A 1 108 ? -4.810 7.128 7.918 1.00 95.19 108 VAL A CA 1
ATOM 846 C C . VAL A 1 108 ? -4.306 5.951 7.085 1.00 95.19 108 VAL A C 1
ATOM 848 O O . VAL A 1 108 ? -3.479 6.145 6.193 1.00 95.19 108 VAL A O 1
ATOM 851 N N . THR A 1 109 ? -4.798 4.742 7.356 1.00 89.94 109 THR A N 1
ATOM 852 C CA . THR A 1 109 ? -4.406 3.530 6.625 1.00 89.94 109 THR A CA 1
ATOM 853 C C . THR A 1 109 ? -4.857 3.601 5.168 1.00 89.94 109 THR A C 1
ATOM 855 O O . THR A 1 109 ? -4.057 3.331 4.273 1.00 89.94 109 THR A O 1
ATOM 858 N N . GLU A 1 110 ? -6.086 4.050 4.907 1.00 91.62 110 GLU A N 1
ATOM 859 C CA . GLU A 1 110 ? -6.605 4.291 3.556 1.00 91.62 110 GLU A CA 1
ATOM 860 C C . GLU A 1 110 ? -5.757 5.318 2.795 1.00 91.62 110 GLU A C 1
ATOM 862 O O . GLU A 1 110 ? -5.355 5.077 1.653 1.00 91.62 110 GLU A O 1
ATOM 867 N N . GLN A 1 111 ? -5.415 6.440 3.437 1.00 93.31 111 GLN A N 1
ATOM 868 C CA . GLN A 1 111 ? -4.562 7.464 2.836 1.00 93.31 111 GLN A CA 1
ATOM 869 C C . GLN A 1 111 ? -3.156 6.927 2.531 1.00 93.31 111 GLN A C 1
ATOM 871 O O . GLN A 1 111 ? -2.616 7.188 1.451 1.00 93.31 111 GLN A O 1
ATOM 876 N N . ALA A 1 112 ? -2.557 6.177 3.460 1.00 90.75 112 ALA A N 1
ATOM 877 C CA . ALA A 1 112 ? -1.246 5.562 3.274 1.00 90.75 112 ALA A CA 1
ATOM 878 C C . ALA A 1 112 ? -1.264 4.549 2.121 1.00 90.75 112 ALA A C 1
ATOM 880 O O . ALA A 1 112 ? -0.370 4.570 1.274 1.00 90.75 112 ALA A O 1
ATOM 881 N N . TYR A 1 113 ? -2.309 3.723 2.036 1.00 89.19 113 TYR A N 1
ATOM 882 C CA . TYR A 1 113 ? -2.503 2.761 0.955 1.00 89.19 113 TYR A CA 1
ATOM 883 C C . TYR A 1 113 ? -2.650 3.457 -0.403 1.00 89.19 113 TYR A C 1
ATOM 885 O O . TYR A 1 113 ? -1.937 3.134 -1.357 1.00 89.19 113 TYR A O 1
ATOM 893 N N . GLN A 1 114 ? -3.503 4.482 -0.485 1.00 90.81 114 GLN A N 1
ATOM 894 C CA . GLN A 1 114 ? -3.696 5.268 -1.702 1.00 90.81 114 GLN A CA 1
ATOM 895 C C . GLN A 1 114 ? -2.398 5.956 -2.151 1.00 90.81 114 GLN A C 1
ATOM 897 O O . GLN A 1 114 ? -2.076 5.966 -3.344 1.00 90.81 114 GLN A O 1
ATOM 902 N N . ALA A 1 115 ? -1.653 6.546 -1.212 1.00 90.38 115 ALA A N 1
ATOM 903 C CA . ALA A 1 115 ? -0.370 7.176 -1.497 1.00 90.38 115 ALA A CA 1
ATOM 904 C C . ALA A 1 115 ? 0.659 6.144 -1.982 1.00 90.38 115 ALA A C 1
ATOM 906 O O . ALA A 1 115 ? 1.315 6.375 -2.999 1.00 90.38 115 ALA A O 1
ATOM 907 N N . GLY A 1 116 ? 0.743 4.991 -1.314 1.00 89.50 116 GLY A N 1
ATOM 908 C CA . GLY A 1 116 ? 1.638 3.892 -1.669 1.00 89.50 116 GLY A CA 1
ATOM 909 C C . GLY A 1 116 ? 1.387 3.363 -3.080 1.00 89.50 116 GLY A C 1
ATOM 910 O O . GLY A 1 116 ? 2.318 3.316 -3.883 1.00 89.50 116 GLY A O 1
ATOM 911 N N . ILE A 1 117 ? 0.130 3.056 -3.425 1.00 89.12 117 ILE A N 1
ATOM 912 C CA . ILE A 1 117 ? -0.236 2.615 -4.781 1.00 89.12 117 ILE A CA 1
ATOM 913 C C . ILE A 1 117 ? 0.117 3.677 -5.813 1.00 89.12 117 ILE A C 1
ATOM 915 O O . ILE A 1 117 ? 0.709 3.360 -6.842 1.00 89.12 117 ILE A O 1
ATOM 919 N N . ARG A 1 118 ? -0.232 4.943 -5.557 1.00 87.81 118 ARG A N 1
ATOM 920 C CA . ARG A 1 118 ? 0.038 6.028 -6.505 1.00 87.81 118 ARG A CA 1
ATOM 921 C C . ARG A 1 118 ? 1.528 6.128 -6.816 1.00 87.81 118 ARG A C 1
ATOM 923 O O . ARG A 1 118 ? 1.891 6.206 -7.986 1.00 87.81 118 ARG A O 1
ATOM 930 N N . VAL A 1 119 ? 2.369 6.099 -5.785 1.00 88.25 119 VAL A N 1
ATOM 931 C CA . VAL A 1 119 ? 3.825 6.156 -5.939 1.00 88.25 119 VAL A CA 1
ATOM 932 C C . VAL A 1 119 ? 4.341 4.907 -6.656 1.00 88.25 119 VAL A C 1
ATOM 934 O O . VAL A 1 119 ? 5.111 5.037 -7.603 1.00 88.25 119 VAL A O 1
ATOM 937 N N . ALA A 1 120 ? 3.875 3.711 -6.288 1.00 84.50 120 ALA A N 1
ATOM 938 C CA . ALA A 1 120 ? 4.267 2.464 -6.948 1.00 84.50 120 ALA A CA 1
ATOM 939 C C . ALA A 1 120 ? 3.941 2.473 -8.449 1.00 84.50 120 ALA A C 1
ATOM 941 O O . ALA A 1 120 ? 4.812 2.197 -9.271 1.00 84.50 120 ALA A O 1
ATOM 942 N N . VAL A 1 121 ? 2.721 2.867 -8.823 1.00 85.62 121 VAL A N 1
ATOM 943 C CA . VAL A 1 121 ? 2.299 2.975 -10.228 1.00 85.62 121 VAL A CA 1
ATOM 944 C C . VAL A 1 121 ? 3.124 4.024 -10.971 1.00 85.62 121 VAL A C 1
ATOM 946 O O . VAL A 1 121 ? 3.560 3.768 -12.090 1.00 85.62 121 VAL A O 1
ATOM 949 N N . GLN A 1 122 ? 3.388 5.183 -10.361 1.00 81.44 122 GLN A N 1
ATOM 950 C CA . GLN A 1 122 ? 4.247 6.208 -10.962 1.00 81.44 122 GLN A CA 1
ATOM 951 C C . GLN A 1 122 ? 5.664 5.689 -11.217 1.00 81.44 122 GLN A C 1
ATOM 953 O O . GLN A 1 122 ? 6.201 5.918 -12.297 1.00 81.44 122 GLN A O 1
ATOM 958 N N . MET A 1 123 ? 6.251 4.961 -10.263 1.00 82.00 123 MET A N 1
ATOM 959 C CA . MET A 1 123 ? 7.573 4.353 -10.427 1.00 82.00 123 MET A CA 1
ATOM 960 C C . MET A 1 123 ? 7.582 3.302 -11.542 1.00 82.00 123 MET A C 1
ATOM 962 O O . MET A 1 123 ? 8.481 3.311 -12.379 1.00 82.00 123 MET A O 1
ATOM 966 N N . ILE A 1 124 ? 6.560 2.444 -11.601 1.00 77.94 124 ILE A N 1
ATOM 967 C CA . ILE A 1 124 ? 6.394 1.435 -12.656 1.00 77.94 124 ILE A CA 1
ATOM 968 C C . ILE A 1 124 ? 6.290 2.099 -14.037 1.00 77.94 124 ILE A C 1
ATOM 970 O O . ILE A 1 124 ? 7.011 1.722 -14.958 1.00 77.94 124 ILE A O 1
ATOM 974 N N . VAL A 1 125 ? 5.438 3.120 -14.182 1.00 77.88 125 VAL A N 1
ATOM 975 C CA . VAL A 1 125 ? 5.274 3.880 -15.437 1.00 77.88 125 VAL A CA 1
ATOM 976 C C . VAL A 1 125 ? 6.558 4.622 -15.818 1.00 77.88 125 VAL A C 1
ATOM 978 O O . VAL A 1 125 ? 6.868 4.740 -17.001 1.00 77.88 125 VAL A O 1
ATOM 981 N N . ALA A 1 126 ? 7.333 5.080 -14.834 1.00 77.25 126 ALA A N 1
ATOM 982 C CA . ALA A 1 126 ? 8.642 5.692 -15.044 1.00 77.25 126 ALA A CA 1
ATOM 983 C C . ALA A 1 126 ? 9.753 4.679 -15.398 1.00 77.25 126 ALA A C 1
ATOM 985 O O . ALA A 1 126 ? 10.894 5.085 -15.614 1.00 77.25 126 ALA A O 1
ATOM 986 N N . GLY A 1 127 ? 9.440 3.381 -15.482 1.00 71.88 127 GLY A N 1
ATOM 987 C CA . GLY A 1 127 ? 10.374 2.335 -15.902 1.00 71.88 127 GLY A CA 1
ATOM 988 C C . GLY A 1 127 ? 11.194 1.716 -14.770 1.00 71.88 127 GLY A C 1
ATOM 989 O O . GLY A 1 127 ? 12.205 1.071 -15.046 1.00 71.88 127 GLY A O 1
ATOM 990 N N . LEU A 1 128 ? 10.789 1.887 -13.505 1.00 72.19 128 LEU A N 1
ATOM 991 C CA . LEU A 1 128 ? 11.411 1.184 -12.385 1.00 72.19 128 LEU A CA 1
ATOM 992 C C . LEU A 1 128 ? 11.067 -0.313 -12.471 1.00 72.19 128 LEU A C 1
ATOM 994 O O . LEU A 1 128 ? 9.947 -0.723 -12.165 1.00 72.19 128 LEU A O 1
ATOM 998 N N . SER A 1 129 ? 12.033 -1.133 -12.883 1.00 63.50 129 SER A N 1
ATOM 999 C CA . SER A 1 129 ? 11.940 -2.593 -12.822 1.00 63.50 129 SER A CA 1
ATOM 1000 C C . SER A 1 129 ? 12.707 -3.127 -11.607 1.00 63.50 129 SER A C 1
ATOM 1002 O O . SER A 1 129 ? 13.819 -2.655 -11.352 1.00 63.50 129 SER A O 1
ATOM 1004 N N . PRO A 1 130 ? 12.182 -4.128 -10.882 1.00 57.12 130 PRO A N 1
ATOM 1005 C CA . PRO A 1 130 ? 12.952 -4.814 -9.851 1.00 57.12 130 PRO A CA 1
ATOM 1006 C C . PRO A 1 130 ? 14.199 -5.467 -10.466 1.00 57.12 130 PRO A C 1
ATOM 1008 O O . PRO A 1 130 ? 14.147 -6.029 -11.560 1.00 57.12 130 PRO A O 1
ATOM 1011 N N . SER A 1 131 ? 15.336 -5.376 -9.773 1.00 53.56 131 SER A N 1
ATOM 1012 C CA . SER A 1 131 ? 16.560 -6.071 -10.167 1.00 53.56 131 SER A CA 1
ATOM 1013 C C . SER A 1 131 ? 16.353 -7.572 -9.989 1.00 53.56 131 SER A C 1
ATOM 1015 O O . SER A 1 131 ? 16.244 -8.045 -8.859 1.00 53.56 131 SER A O 1
ATOM 1017 N N . ILE A 1 132 ? 16.299 -8.321 -11.089 1.00 52.12 132 ILE A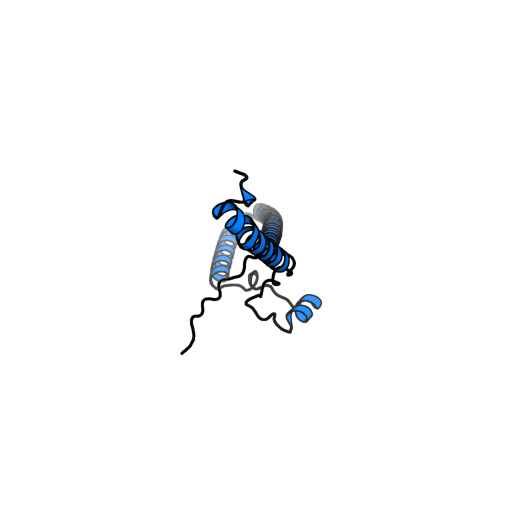 N 1
ATOM 1018 C CA . ILE A 1 132 ? 16.373 -9.781 -11.039 1.00 52.12 132 ILE A CA 1
ATOM 1019 C C . ILE A 1 132 ? 17.815 -10.112 -10.644 1.00 52.12 132 ILE A C 1
ATOM 1021 O O . ILE A 1 132 ? 18.725 -10.056 -11.471 1.00 52.12 132 ILE A O 1
ATOM 1025 N N . SER A 1 133 ? 18.057 -10.369 -9.361 1.00 46.06 133 SER A N 1
ATOM 1026 C CA . SER A 1 133 ? 19.287 -11.018 -8.925 1.00 46.06 133 SER A CA 1
ATOM 1027 C C . SER A 1 133 ? 19.239 -12.454 -9.439 1.00 46.06 133 SER A C 1
ATOM 1029 O O . SER A 1 133 ? 18.474 -13.269 -8.932 1.00 46.06 133 SER A O 1
ATOM 1031 N N . ASN A 1 134 ? 20.027 -12.745 -10.476 1.00 43.72 134 ASN A N 1
ATOM 1032 C CA . ASN A 1 134 ? 20.353 -14.111 -10.876 1.00 43.72 134 ASN A CA 1
ATOM 1033 C C . ASN A 1 134 ? 21.225 -14.743 -9.777 1.00 43.72 134 ASN A C 1
ATOM 1035 O O . ASN A 1 134 ? 22.443 -14.805 -9.913 1.00 43.72 134 ASN A O 1
ATOM 1039 N N . GLU A 1 135 ? 20.614 -15.182 -8.686 1.00 49.38 135 GLU A N 1
ATOM 1040 C CA . GLU A 1 135 ? 21.191 -16.184 -7.792 1.00 49.38 135 GLU A CA 1
ATOM 1041 C C . GLU A 1 135 ? 20.279 -17.404 -7.838 1.00 49.38 135 GLU A C 1
ATOM 1043 O O . GLU A 1 135 ? 19.266 -17.450 -7.156 1.00 49.38 135 GLU A O 1
ATOM 1048 N N . GLU A 1 136 ? 20.604 -18.308 -8.762 1.00 45.06 136 GLU A N 1
ATOM 1049 C CA . GLU A 1 136 ? 20.503 -19.773 -8.671 1.00 45.06 136 GLU A CA 1
ATOM 1050 C C . GLU A 1 136 ? 20.625 -20.335 -10.095 1.00 45.06 136 GLU A C 1
ATOM 1052 O O . GLU A 1 136 ? 19.654 -20.520 -10.826 1.00 45.06 136 GLU A O 1
ATOM 1057 N N . VAL A 1 137 ? 21.870 -20.566 -10.509 1.00 42.84 137 VAL A N 1
ATOM 1058 C CA . VAL A 1 137 ? 22.195 -21.618 -11.473 1.00 42.84 137 VAL A CA 1
ATOM 1059 C C . VAL A 1 137 ? 23.256 -22.468 -10.782 1.00 42.84 137 VAL A C 1
ATOM 1061 O O . VAL A 1 137 ? 24.390 -22.012 -10.673 1.00 42.84 137 VAL A O 1
ATOM 1064 N N . ASP A 1 138 ? 22.792 -23.615 -10.273 1.00 36.06 138 ASP A N 1
ATOM 1065 C CA . ASP A 1 138 ? 23.488 -24.828 -9.794 1.00 36.06 138 ASP A CA 1
ATOM 1066 C C . ASP A 1 138 ? 24.863 -24.710 -9.105 1.00 36.06 138 ASP A C 1
ATOM 1068 O O . ASP A 1 138 ? 25.879 -24.401 -9.772 1.00 36.06 138 ASP A O 1
#